Protein AF-A0A4Q3UB72-F1 (afdb_monomer)

Secondary structure (DSSP, 8-state):
-HHHHHHHHHHHHHHHHHHHHHHHHHHHHHHHHHHHHHHHHHHHHHHHHTTSTT-HHHHHHHHHHHHHHHHHHHHTHHHHHHHHHHHHHHHHHHHTTS-S-HHHHT-HHHHTTS--

pLDDT: mean 79.97, std 13.22, range [40.31, 97.56]

Structure (mmCIF, N/CA/C/O backbone):
data_AF-A0A4Q3UB72-F1
#
_entry.id   AF-A0A4Q3UB72-F1
#
loop_
_atom_site.group_PDB
_atom_site.id
_atom_site.type_symbol
_atom_site.label_atom_id
_atom_site.label_alt_id
_atom_site.label_comp_id
_atom_site.label_asym_id
_atom_site.label_entity_id
_atom_site.label_seq_id
_atom_site.pdbx_PDB_ins_code
_atom_site.Cartn_x
_atom_site.Cartn_y
_atom_site.Cartn_z
_atom_site.occupancy
_atom_site.B_iso_or_equiv
_atom_site.auth_seq_id
_atom_site.auth_comp_id
_atom_site.auth_asym_id
_atom_site.auth_atom_id
_atom_site.pdbx_PDB_model_num
ATOM 1 N N . MET A 1 1 ? 43.237 -2.757 -21.106 1.00 52.94 1 MET A N 1
ATOM 2 C CA . MET A 1 1 ? 42.802 -1.399 -20.690 1.00 52.94 1 MET A CA 1
ATOM 3 C C . MET A 1 1 ? 41.562 -0.901 -21.441 1.00 52.94 1 MET A C 1
ATOM 5 O O . MET A 1 1 ? 40.889 -0.037 -20.902 1.00 52.94 1 MET A O 1
ATOM 9 N N . GLY A 1 2 ? 41.212 -1.435 -22.623 1.00 56.03 2 GLY A N 1
ATOM 10 C CA . GLY A 1 2 ? 39.937 -1.116 -23.292 1.00 56.03 2 GLY A CA 1
ATOM 11 C C . GLY A 1 2 ? 38.697 -1.691 -22.588 1.00 56.03 2 GLY A C 1
ATOM 12 O O . GLY A 1 2 ? 37.673 -1.021 -22.528 1.00 56.03 2 GLY A O 1
ATOM 13 N N . ASP A 1 3 ? 38.813 -2.871 -21.972 1.00 59.03 3 ASP A N 1
ATOM 14 C CA . ASP A 1 3 ? 37.665 -3.585 -21.382 1.00 59.03 3 ASP A CA 1
ATOM 15 C C . ASP A 1 3 ? 37.144 -2.961 -20.079 1.00 59.03 3 ASP A C 1
ATOM 17 O O . ASP A 1 3 ? 35.942 -2.954 -19.839 1.00 59.03 3 ASP A O 1
ATOM 21 N N . LEU A 1 4 ? 38.026 -2.360 -19.271 1.00 61.00 4 LEU A N 1
ATOM 22 C CA . LEU A 1 4 ? 37.637 -1.607 -18.068 1.00 61.00 4 LEU A CA 1
ATOM 23 C C . LEU A 1 4 ? 36.782 -0.383 -18.427 1.00 61.00 4 LEU A C 1
ATOM 25 O O . LEU A 1 4 ? 35.797 -0.108 -17.758 1.00 61.00 4 LEU A O 1
ATOM 29 N N . ASN A 1 5 ? 37.096 0.297 -19.535 1.00 73.50 5 ASN A N 1
ATOM 30 C CA . ASN A 1 5 ? 36.318 1.442 -20.012 1.00 73.50 5 ASN A CA 1
ATOM 31 C C . ASN A 1 5 ? 34.939 1.004 -20.542 1.00 73.50 5 ASN A C 1
ATOM 33 O O . ASN A 1 5 ? 33.941 1.682 -20.316 1.00 73.50 5 ASN A O 1
ATOM 37 N N . VAL A 1 6 ? 34.852 -0.163 -21.190 1.00 78.56 6 VAL A N 1
ATOM 38 C CA . VAL A 1 6 ? 33.564 -0.737 -21.620 1.00 78.56 6 VAL A CA 1
ATOM 39 C C . VAL A 1 6 ? 32.703 -1.123 -20.417 1.00 78.56 6 VAL A C 1
ATOM 41 O O . VAL A 1 6 ? 31.520 -0.786 -20.399 1.00 78.56 6 VAL A O 1
ATOM 44 N N . ILE A 1 7 ? 33.287 -1.768 -19.402 1.00 78.88 7 ILE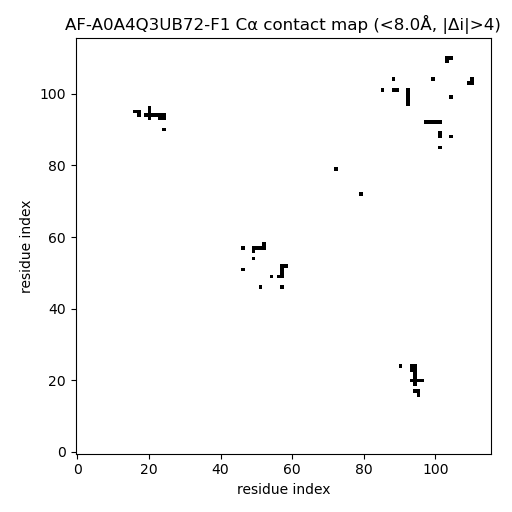 A N 1
ATOM 45 C CA . ILE A 1 7 ? 32.577 -2.150 -18.173 1.00 78.88 7 ILE A CA 1
ATOM 46 C C . ILE A 1 7 ? 32.117 -0.909 -17.401 1.00 78.88 7 ILE A C 1
ATOM 48 O O . ILE A 1 7 ? 30.949 -0.845 -17.027 1.00 78.88 7 ILE A O 1
ATOM 52 N N . ASP A 1 8 ? 32.971 0.103 -17.230 1.00 84.19 8 ASP A N 1
ATOM 53 C CA . ASP A 1 8 ? 32.616 1.344 -16.527 1.00 84.19 8 ASP A CA 1
ATOM 54 C C . ASP A 1 8 ? 31.541 2.136 -17.273 1.00 84.19 8 ASP A C 1
ATOM 56 O O . ASP A 1 8 ? 30.609 2.672 -16.666 1.00 84.19 8 ASP A O 1
ATOM 60 N N . ARG A 1 9 ? 31.623 2.188 -18.607 1.00 82.88 9 ARG A N 1
ATOM 61 C CA . ARG A 1 9 ? 30.618 2.855 -19.440 1.00 82.88 9 ARG A CA 1
ATOM 62 C C . ARG A 1 9 ? 29.285 2.122 -19.393 1.00 82.88 9 ARG A C 1
ATOM 64 O O . ARG A 1 9 ? 28.255 2.771 -19.228 1.00 82.88 9 ARG A O 1
ATOM 71 N N . PHE A 1 10 ? 29.305 0.794 -19.484 1.00 83.31 10 PHE A N 1
ATOM 72 C CA . PHE A 1 10 ? 28.119 -0.036 -19.307 1.00 83.31 10 PHE A CA 1
ATOM 73 C C . PHE A 1 10 ? 27.512 0.166 -17.918 1.00 83.31 10 PHE A C 1
ATOM 75 O O . PHE A 1 10 ? 26.326 0.460 -17.827 1.00 83.31 10 PHE A O 1
ATOM 82 N N . MET A 1 11 ? 28.316 0.100 -16.854 1.00 85.56 11 MET A N 1
ATOM 83 C CA . MET A 1 11 ? 27.861 0.328 -15.480 1.00 85.56 11 MET A CA 1
ATOM 84 C C . MET A 1 11 ? 27.250 1.716 -15.311 1.00 85.56 11 MET A C 1
ATOM 86 O O . MET A 1 11 ? 26.164 1.841 -14.755 1.00 85.56 11 MET A O 1
ATOM 90 N N . THR A 1 12 ? 27.895 2.752 -15.846 1.00 86.69 12 THR A N 1
ATOM 91 C CA . THR A 1 12 ? 27.389 4.129 -15.783 1.00 86.69 12 THR A CA 1
ATOM 92 C C . THR A 1 12 ? 26.060 4.268 -16.526 1.00 86.69 12 THR A C 1
ATOM 94 O O . THR A 1 12 ? 25.128 4.886 -16.017 1.00 86.69 12 THR A O 1
ATOM 97 N N . THR A 1 13 ? 25.938 3.690 -17.725 1.00 80.44 13 THR A N 1
ATOM 98 C CA . THR A 1 13 ? 24.681 3.698 -18.487 1.00 80.44 13 THR A CA 1
ATOM 99 C C . THR A 1 13 ? 23.593 2.888 -17.788 1.00 80.44 13 THR A C 1
ATOM 101 O O . THR A 1 13 ? 22.459 3.350 -17.714 1.00 80.44 13 THR A O 1
ATOM 104 N N . PHE A 1 14 ? 23.938 1.730 -17.232 1.00 79.19 14 PHE A N 1
ATOM 105 C CA . PHE A 1 14 ? 23.029 0.854 -16.504 1.00 79.19 14 PHE A CA 1
ATOM 106 C C . PHE A 1 14 ? 22.485 1.520 -15.236 1.00 79.19 14 PHE A C 1
ATOM 108 O O . PHE A 1 14 ? 21.271 1.588 -15.066 1.00 79.19 14 PHE A O 1
ATOM 115 N N . ILE A 1 15 ? 23.360 2.089 -14.397 1.00 82.31 15 ILE A N 1
ATOM 116 C CA . ILE A 1 15 ? 22.972 2.843 -13.192 1.00 82.31 15 ILE A CA 1
ATOM 117 C C . ILE A 1 15 ? 22.073 4.016 -13.578 1.00 82.31 15 ILE A C 1
ATOM 119 O O . ILE A 1 15 ? 21.007 4.186 -12.999 1.00 82.31 15 ILE A O 1
ATOM 123 N N . ARG A 1 16 ? 22.435 4.772 -14.623 1.00 80.31 16 ARG A N 1
ATOM 124 C CA . ARG A 1 16 ? 21.618 5.895 -15.104 1.00 80.31 16 ARG A CA 1
ATOM 125 C C . ARG A 1 16 ? 20.228 5.454 -15.567 1.00 80.31 16 ARG A C 1
ATOM 127 O O . ARG A 1 16 ? 19.264 6.181 -15.341 1.00 80.31 16 ARG A O 1
ATOM 134 N N . TYR A 1 17 ? 20.123 4.291 -16.210 1.00 72.19 17 TYR A N 1
ATOM 135 C CA . TYR A 1 17 ? 18.841 3.732 -16.640 1.00 72.19 17 TYR A CA 1
ATOM 136 C C . TYR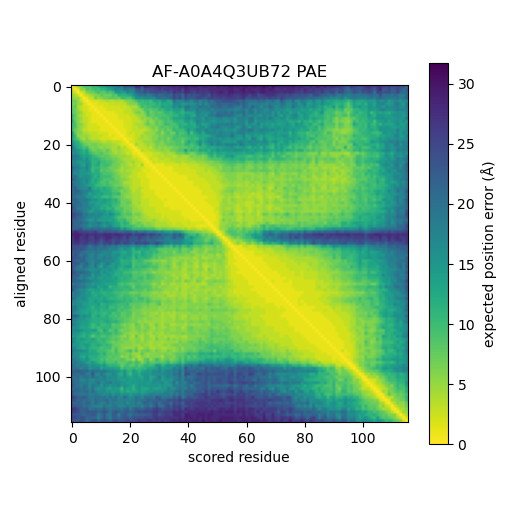 A 1 17 ? 17.996 3.296 -15.435 1.00 72.19 17 TYR A C 1
ATOM 138 O O . TYR A 1 17 ? 16.823 3.655 -15.360 1.00 72.19 17 TYR A O 1
ATOM 146 N N . ILE A 1 18 ? 18.606 2.618 -14.456 1.00 72.81 18 ILE A N 1
ATOM 147 C CA . ILE A 1 18 ? 17.954 2.234 -13.195 1.00 72.81 18 ILE A CA 1
ATOM 148 C C . ILE A 1 18 ? 17.448 3.463 -12.431 1.00 72.81 18 ILE A C 1
ATOM 150 O O . ILE A 1 18 ? 16.272 3.511 -12.073 1.00 72.81 18 ILE A O 1
ATOM 154 N N . ASP A 1 19 ? 18.297 4.471 -12.228 1.00 78.62 19 ASP A N 1
ATOM 155 C CA . ASP A 1 19 ? 17.934 5.693 -11.504 1.00 78.62 19 ASP A CA 1
ATOM 156 C C . ASP A 1 19 ? 16.807 6.450 -12.217 1.00 78.62 19 ASP A C 1
ATOM 158 O O . ASP A 1 19 ? 15.879 6.946 -11.576 1.00 78.62 19 ASP A O 1
ATOM 162 N N . SER A 1 20 ? 16.839 6.495 -13.556 1.00 75.06 20 SER A N 1
ATOM 163 C CA . SER A 1 20 ? 15.754 7.092 -14.340 1.00 75.06 20 SER A CA 1
ATOM 164 C C . SER A 1 20 ? 14.439 6.320 -14.193 1.00 75.06 20 SER A C 1
ATOM 166 O O . SER A 1 20 ? 13.386 6.939 -14.050 1.00 75.06 20 SER A O 1
ATOM 168 N N . GLY A 1 21 ? 14.502 4.987 -14.132 1.00 71.88 21 GLY A N 1
ATOM 169 C CA . GLY A 1 21 ? 13.347 4.123 -13.910 1.00 71.88 21 GLY A CA 1
ATOM 170 C C . GLY A 1 21 ? 12.710 4.324 -12.536 1.00 71.88 21 GLY A C 1
ATOM 171 O O . GLY A 1 21 ? 11.492 4.460 -12.432 1.00 71.88 21 GLY A O 1
ATOM 172 N N . PHE A 1 22 ? 13.520 4.434 -11.481 1.00 71.44 22 PHE A N 1
ATOM 173 C CA . PHE A 1 22 ? 13.027 4.780 -10.144 1.00 71.44 22 PHE A CA 1
ATOM 174 C C . PHE A 1 22 ? 12.468 6.207 -10.071 1.00 71.44 22 PHE A C 1
ATOM 176 O O . PHE A 1 22 ? 11.479 6.435 -9.374 1.00 71.44 22 PHE A O 1
ATOM 183 N N . GLY A 1 23 ? 13.034 7.151 -10.830 1.00 77.50 23 GLY A N 1
ATOM 184 C CA . GLY A 1 23 ? 12.477 8.498 -10.978 1.00 77.50 23 GLY A CA 1
ATOM 185 C C . GLY A 1 23 ? 11.049 8.497 -11.537 1.00 77.50 23 GLY A C 1
ATOM 186 O O . GLY A 1 23 ? 10.203 9.248 -11.052 1.00 77.50 23 GLY A O 1
ATOM 187 N N . LEU A 1 24 ? 10.751 7.611 -12.496 1.00 78.12 24 LEU A N 1
ATOM 188 C CA . LEU A 1 24 ? 9.407 7.450 -13.072 1.00 78.12 24 LEU A CA 1
ATOM 189 C C . LEU A 1 24 ? 8.404 6.831 -12.085 1.00 78.12 24 LEU A C 1
ATOM 191 O O . LEU A 1 24 ? 7.224 7.170 -12.122 1.00 78.12 24 LEU A O 1
ATOM 195 N N . LEU A 1 25 ? 8.869 5.981 -11.165 1.00 80.38 25 LEU A N 1
ATOM 196 C CA . LEU A 1 25 ? 8.040 5.394 -10.103 1.00 80.38 25 LEU A CA 1
ATOM 197 C C . LEU A 1 25 ? 7.723 6.368 -8.958 1.00 80.38 25 LEU A C 1
ATOM 199 O O . LEU A 1 25 ? 6.878 6.065 -8.1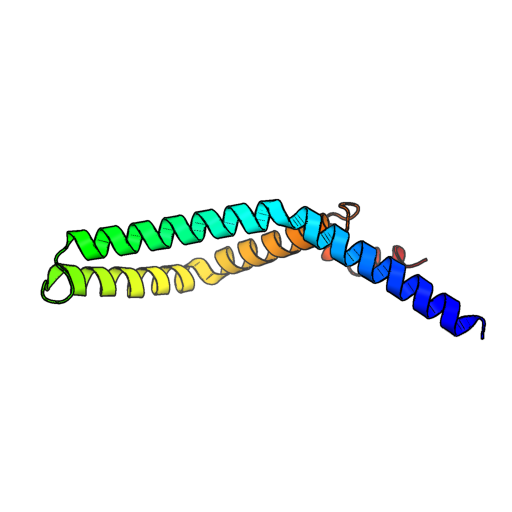16 1.00 80.38 25 LEU A O 1
ATOM 203 N N . GLY A 1 26 ? 8.367 7.539 -8.909 1.00 81.69 26 GLY A N 1
ATOM 204 C CA . GLY A 1 26 ? 8.204 8.495 -7.811 1.00 81.69 26 GLY A CA 1
ATOM 205 C C . GLY A 1 26 ? 6.751 8.923 -7.566 1.00 81.69 26 GLY A C 1
ATOM 206 O O . GLY A 1 26 ? 6.350 9.090 -6.414 1.00 81.69 26 GLY A O 1
ATOM 207 N N . GLY A 1 27 ? 5.942 9.042 -8.625 1.00 84.44 27 GLY A N 1
ATOM 208 C CA . GLY A 1 27 ? 4.514 9.362 -8.519 1.00 84.44 27 GLY A CA 1
ATOM 209 C C . GLY A 1 27 ? 3.700 8.261 -7.832 1.00 84.44 27 GLY A C 1
ATOM 210 O O . GLY A 1 27 ? 2.962 8.545 -6.888 1.00 84.44 27 GLY A O 1
ATOM 211 N N . ASP A 1 28 ? 3.889 7.007 -8.250 1.00 83.62 28 ASP A N 1
ATOM 212 C CA . ASP A 1 28 ? 3.200 5.842 -7.678 1.00 83.62 28 ASP A CA 1
ATOM 213 C C . ASP A 1 28 ? 3.595 5.631 -6.210 1.00 83.62 28 ASP A C 1
ATOM 215 O O . ASP A 1 28 ? 2.741 5.388 -5.352 1.00 83.62 28 ASP A O 1
ATOM 219 N N . VAL A 1 29 ? 4.884 5.803 -5.896 1.00 85.88 29 VAL A N 1
ATOM 220 C CA . VAL A 1 29 ? 5.395 5.751 -4.518 1.00 85.88 29 VAL A CA 1
ATOM 221 C C . VAL A 1 29 ? 4.783 6.867 -3.670 1.00 85.88 29 VAL A C 1
ATOM 223 O O . VAL A 1 29 ? 4.361 6.614 -2.539 1.00 85.88 29 VAL A O 1
ATOM 226 N N . GLY A 1 30 ? 4.691 8.086 -4.206 1.00 87.88 30 GLY A N 1
ATOM 227 C CA . GLY A 1 30 ? 4.068 9.222 -3.526 1.00 87.88 30 GLY A CA 1
ATOM 228 C C . GLY A 1 30 ? 2.591 8.980 -3.212 1.00 87.88 30 GLY A C 1
ATOM 229 O O . GLY A 1 30 ? 2.172 9.172 -2.069 1.00 87.88 30 GLY A O 1
ATOM 230 N N . PHE A 1 31 ? 1.820 8.495 -4.190 1.00 87.25 31 PHE A N 1
ATOM 231 C CA . PHE A 1 31 ? 0.406 8.150 -4.011 1.00 87.25 31 PHE A CA 1
ATOM 232 C C . PHE A 1 31 ? 0.204 7.041 -2.970 1.00 87.25 31 PHE A C 1
ATOM 234 O O . PHE A 1 31 ? -0.639 7.168 -2.075 1.00 87.25 31 PHE A O 1
ATOM 241 N N . LEU A 1 32 ? 0.989 5.962 -3.053 1.00 87.75 32 LEU A N 1
ATOM 242 C CA . LEU A 1 32 ? 0.917 4.868 -2.086 1.00 87.75 32 LEU A CA 1
ATOM 243 C C . LEU A 1 32 ? 1.241 5.373 -0.676 1.00 87.75 32 LEU A C 1
ATOM 245 O O . LEU A 1 32 ? 0.505 5.089 0.267 1.00 87.75 32 LEU A O 1
ATOM 249 N N . THR A 1 33 ? 2.293 6.182 -0.546 1.00 91.94 33 THR A N 1
ATOM 250 C CA . THR A 1 33 ? 2.712 6.765 0.733 1.00 91.94 33 THR A CA 1
ATOM 251 C C . THR A 1 33 ? 1.626 7.666 1.320 1.00 91.94 33 THR A C 1
ATOM 253 O O . THR A 1 33 ? 1.279 7.507 2.489 1.00 91.94 33 THR A O 1
ATOM 256 N N . SER A 1 34 ? 1.030 8.572 0.533 1.00 93.06 34 SER A N 1
ATOM 257 C CA . SER A 1 34 ? -0.032 9.454 1.042 1.00 93.06 34 SER A CA 1
ATOM 258 C C . SER A 1 34 ? -1.275 8.672 1.457 1.00 93.06 34 SER A C 1
ATOM 260 O O . SER A 1 34 ? -1.921 9.015 2.444 1.00 93.06 34 SER A O 1
ATOM 262 N N . THR A 1 35 ? -1.601 7.611 0.717 1.00 93.81 35 THR A N 1
ATOM 263 C CA . THR A 1 35 ? -2.735 6.735 1.026 1.00 93.81 35 THR A CA 1
ATOM 264 C C . THR A 1 35 ? -2.504 5.988 2.337 1.00 93.81 35 THR A C 1
ATOM 266 O O . THR A 1 35 ? -3.383 5.994 3.198 1.00 93.81 35 THR A O 1
ATOM 269 N N . LEU A 1 36 ? -1.314 5.406 2.532 1.00 92.81 36 LEU A N 1
ATOM 270 C CA . LEU A 1 36 ? -0.946 4.727 3.779 1.00 92.81 36 LEU A CA 1
ATOM 271 C C . LEU A 1 36 ? -0.960 5.689 4.976 1.00 92.81 36 LEU A C 1
ATOM 273 O O . LEU A 1 36 ? -1.549 5.365 6.003 1.00 92.81 36 LEU A O 1
ATOM 277 N N . ILE A 1 37 ? -0.420 6.903 4.818 1.00 94.94 37 ILE A N 1
ATOM 278 C CA . ILE A 1 37 ? -0.495 7.954 5.847 1.00 94.94 37 ILE A CA 1
ATOM 279 C C . ILE A 1 37 ? -1.955 8.300 6.173 1.00 94.94 37 ILE A C 1
ATOM 281 O O . ILE A 1 37 ? -2.317 8.428 7.342 1.00 94.94 37 ILE A O 1
ATOM 285 N N . GLY A 1 38 ? -2.814 8.435 5.158 1.00 96.94 38 GLY A N 1
ATOM 286 C CA . GLY A 1 38 ? -4.240 8.702 5.351 1.00 96.94 38 GLY A CA 1
ATOM 287 C C . GLY A 1 38 ? -4.944 7.604 6.152 1.00 96.94 38 GLY A C 1
ATOM 288 O O . GLY A 1 38 ? -5.737 7.910 7.047 1.00 96.94 38 GLY A O 1
ATOM 289 N N . ILE A 1 39 ? -4.623 6.336 5.878 1.00 94.38 39 ILE A N 1
ATOM 290 C CA . ILE A 1 39 ? -5.131 5.185 6.638 1.00 94.38 39 ILE A CA 1
ATOM 291 C C . ILE A 1 39 ? -4.655 5.255 8.094 1.00 94.38 39 ILE A C 1
ATOM 293 O O . ILE A 1 39 ? -5.486 5.163 9.000 1.00 94.38 39 ILE A O 1
ATOM 297 N N . ASP A 1 40 ? -3.362 5.481 8.328 1.00 94.69 40 ASP A N 1
ATOM 298 C CA . ASP A 1 40 ? -2.791 5.558 9.678 1.00 94.69 40 ASP A CA 1
ATOM 299 C C . ASP A 1 40 ? -3.419 6.686 10.505 1.00 94.69 40 ASP A C 1
ATOM 301 O O . ASP A 1 40 ? -3.836 6.462 11.644 1.00 94.69 40 ASP A O 1
ATOM 305 N N . ILE A 1 41 ? -3.565 7.882 9.926 1.00 96.06 41 ILE A N 1
ATOM 306 C CA . ILE A 1 41 ? -4.212 9.025 10.590 1.00 96.06 41 ILE A CA 1
ATOM 307 C C . ILE A 1 41 ? -5.684 8.718 10.886 1.00 96.06 41 ILE A C 1
ATOM 309 O O . ILE A 1 41 ? -6.167 9.027 11.976 1.00 96.06 41 ILE A O 1
ATOM 313 N N . THR A 1 42 ? -6.398 8.083 9.953 1.00 93.81 42 THR A N 1
ATOM 314 C CA . THR A 1 42 ? -7.808 7.705 10.144 1.00 93.81 42 THR A CA 1
ATOM 315 C C . THR A 1 42 ? -7.961 6.713 11.295 1.00 93.81 42 THR A C 1
ATOM 317 O O . THR A 1 42 ? -8.818 6.896 12.162 1.00 93.81 42 THR A O 1
ATOM 320 N N . LEU A 1 43 ? -7.109 5.685 11.348 1.00 89.88 43 LEU A N 1
ATOM 321 C CA . LEU A 1 43 ? -7.109 4.699 12.429 1.00 89.88 43 LEU A CA 1
ATOM 322 C C . LEU A 1 43 ? -6.732 5.334 13.771 1.00 89.88 43 LEU A C 1
ATOM 324 O O . LEU A 1 43 ? -7.389 5.063 14.778 1.00 89.88 43 LEU A O 1
ATOM 328 N N . ALA A 1 44 ? -5.724 6.209 13.792 1.00 88.50 44 ALA A N 1
ATOM 329 C CA . ALA A 1 44 ? -5.332 6.945 14.989 1.00 88.50 44 ALA A CA 1
ATOM 330 C C . ALA A 1 44 ? -6.476 7.831 15.508 1.00 88.50 44 ALA A C 1
ATOM 332 O O . ALA A 1 44 ? -6.789 7.791 16.697 1.00 88.50 44 ALA A O 1
ATOM 333 N N . GLY A 1 45 ? -7.147 8.568 14.618 1.00 90.81 45 GLY A N 1
ATOM 334 C CA . GLY A 1 45 ? -8.306 9.396 14.953 1.00 90.81 45 GLY A CA 1
ATOM 335 C C . GLY A 1 45 ? -9.480 8.577 15.489 1.00 90.81 45 GLY A C 1
ATOM 336 O O . GLY A 1 45 ? -10.069 8.945 16.505 1.00 90.81 45 GLY A O 1
ATOM 337 N N . LEU A 1 46 ? -9.776 7.431 14.869 1.00 88.19 46 LEU A N 1
ATOM 338 C CA . LEU A 1 46 ? -10.818 6.514 15.332 1.00 88.19 46 LEU A CA 1
ATOM 339 C C . LEU A 1 46 ? -10.518 5.993 16.744 1.00 88.19 46 LEU A C 1
ATOM 341 O O . LEU A 1 46 ? -11.385 6.033 17.616 1.00 88.19 46 LEU A O 1
ATOM 345 N N . PHE A 1 47 ? -9.288 5.536 16.997 1.00 81.44 47 PHE A N 1
ATOM 346 C CA . PHE A 1 47 ? -8.899 5.047 18.323 1.00 81.44 47 PHE A CA 1
ATOM 347 C C . PHE A 1 47 ? -8.846 6.154 19.377 1.00 81.44 47 PHE A C 1
ATOM 349 O O . PHE A 1 47 ? -9.160 5.893 20.540 1.00 81.44 47 PHE A O 1
ATOM 356 N N . TRP A 1 48 ? -8.493 7.377 18.984 1.00 83.75 48 TRP A N 1
ATOM 357 C CA . TRP A 1 48 ? -8.513 8.537 19.870 1.00 83.75 48 TRP A CA 1
ATOM 358 C C . TRP A 1 48 ? -9.942 8.943 20.258 1.00 83.75 48 TRP A C 1
ATOM 360 O O . TRP A 1 48 ? -10.216 9.160 21.438 1.00 83.75 48 TRP A O 1
ATOM 370 N N . ALA A 1 49 ? -10.875 8.961 19.299 1.00 84.81 49 ALA A N 1
ATOM 371 C CA . ALA A 1 49 ? -12.273 9.334 19.529 1.00 84.81 49 ALA A CA 1
ATOM 372 C C . ALA A 1 49 ? -13.028 8.374 20.470 1.00 84.81 49 ALA A C 1
ATOM 374 O O . ALA A 1 49 ? -13.980 8.785 21.127 1.00 84.81 49 ALA A O 1
ATOM 375 N N . MET A 1 50 ? -12.603 7.109 20.565 1.00 82.50 50 MET A N 1
ATOM 376 C CA . MET A 1 50 ? -13.233 6.086 21.414 1.00 82.50 50 MET A CA 1
ATOM 377 C C . MET A 1 50 ? -12.673 6.018 22.850 1.00 82.50 50 MET A C 1
ATOM 379 O O . MET A 1 50 ? -12.922 5.044 23.551 1.00 82.50 50 MET A O 1
ATOM 383 N N . GLY A 1 51 ? -11.895 7.006 23.307 1.00 72.94 51 GLY A N 1
ATOM 384 C CA . GLY A 1 51 ? -11.480 7.089 24.718 1.00 72.94 51 GLY A CA 1
ATOM 385 C C . GLY A 1 51 ? -10.339 6.152 25.154 1.00 72.94 51 GLY A C 1
ATOM 386 O O . GLY A 1 51 ? -10.089 6.009 26.350 1.00 72.94 51 GLY A O 1
ATOM 387 N N . GLY A 1 52 ? -9.590 5.553 24.220 1.00 68.38 52 GLY A N 1
ATOM 388 C CA . GLY A 1 52 ? -8.412 4.726 24.528 1.00 68.38 52 GLY A CA 1
ATOM 389 C C . GLY A 1 52 ? -8.721 3.303 25.036 1.00 68.38 52 GLY A C 1
ATOM 390 O O . GLY A 1 52 ? -9.823 2.788 24.887 1.00 68.38 52 GLY A O 1
ATOM 391 N N . GLU A 1 53 ? -7.717 2.617 25.602 1.00 59.81 53 GLU A N 1
ATOM 392 C CA . GLU A 1 53 ? -7.755 1.168 25.918 1.00 59.81 53 GLU A CA 1
ATOM 393 C C . GLU A 1 53 ? -8.676 0.753 27.079 1.00 59.81 53 GLU A C 1
ATOM 395 O O . GLU A 1 53 ? -8.868 -0.443 27.307 1.00 59.81 53 GLU A O 1
ATOM 400 N N . GLN A 1 54 ? -9.244 1.713 27.809 1.00 65.06 54 GLN A N 1
ATOM 401 C CA . GLN A 1 54 ? -10.121 1.437 28.952 1.00 65.06 54 GLN A CA 1
ATOM 402 C C . GLN A 1 54 ? -11.551 1.091 28.513 1.00 65.06 54 GLN A C 1
ATOM 404 O O . GLN A 1 54 ? -12.299 0.490 29.284 1.00 65.06 54 GLN A O 1
ATOM 409 N N . ASP A 1 55 ? -11.913 1.420 27.270 1.00 75.38 55 ASP A N 1
ATOM 410 C CA . ASP A 1 55 ? -13.237 1.153 26.730 1.00 75.38 55 ASP A CA 1
ATOM 411 C C . ASP A 1 55 ? -13.302 -0.242 26.081 1.00 75.38 55 ASP A C 1
ATOM 413 O O . ASP A 1 55 ? -12.567 -0.577 25.141 1.00 75.38 55 ASP A O 1
ATOM 417 N N . VAL A 1 56 ? -14.199 -1.089 26.593 1.00 80.31 56 VAL A N 1
ATOM 418 C CA . VAL A 1 56 ? -14.405 -2.468 26.115 1.00 80.31 56 VAL A CA 1
ATOM 419 C C . VAL A 1 56 ? -14.746 -2.475 24.621 1.00 80.31 56 VAL A C 1
ATOM 421 O O . VAL A 1 56 ? -14.297 -3.363 23.888 1.00 80.31 56 VAL A O 1
ATOM 424 N N . ILE A 1 57 ? -15.479 -1.458 24.156 1.00 82.25 57 ILE A N 1
ATOM 425 C CA . ILE A 1 57 ? -15.879 -1.303 22.754 1.00 82.25 57 ILE A CA 1
ATOM 426 C C . ILE A 1 57 ? -14.653 -1.074 21.862 1.00 82.25 57 ILE A C 1
ATOM 428 O O . ILE A 1 57 ? -14.502 -1.756 20.845 1.00 82.25 57 ILE A O 1
ATOM 432 N N . ALA A 1 58 ? -13.732 -0.193 22.266 1.00 82.31 58 ALA A N 1
ATOM 433 C CA . ALA A 1 58 ? -12.513 0.092 21.508 1.00 82.31 58 ALA A CA 1
ATOM 434 C C . ALA A 1 58 ? -11.626 -1.159 21.363 1.00 82.31 58 ALA A C 1
ATOM 436 O O . ALA A 1 58 ? -11.102 -1.451 20.280 1.00 82.31 58 ALA A O 1
ATOM 437 N N . ARG A 1 59 ? -11.503 -1.953 22.437 1.00 82.06 59 ARG A N 1
ATOM 438 C CA . ARG A 1 59 ? -10.730 -3.205 22.432 1.00 82.06 59 ARG A CA 1
ATOM 439 C C . ARG A 1 59 ? -11.359 -4.275 21.538 1.00 82.06 59 ARG A C 1
ATOM 441 O O . ARG A 1 59 ? -10.638 -4.984 20.829 1.00 82.06 59 ARG A O 1
ATOM 448 N N . PHE A 1 60 ? -12.684 -4.392 21.556 1.00 87.44 60 PHE A N 1
ATOM 449 C CA . PHE A 1 60 ? -13.409 -5.336 20.709 1.00 87.44 60 PHE A CA 1
ATOM 450 C C . PHE A 1 60 ? -13.306 -4.960 19.226 1.00 87.44 60 PHE A C 1
ATOM 452 O O . PHE A 1 60 ? -12.977 -5.813 18.400 1.00 87.44 60 PHE A O 1
ATOM 459 N N . LEU A 1 61 ? -13.468 -3.675 18.898 1.00 86.81 61 LEU A N 1
ATOM 460 C CA . LEU A 1 61 ? -13.346 -3.171 17.531 1.00 86.81 61 LEU A CA 1
ATOM 461 C C . LEU A 1 61 ? -11.944 -3.415 16.954 1.00 86.81 61 LEU A C 1
ATOM 463 O O . LEU A 1 61 ? -11.819 -3.925 15.842 1.00 86.81 61 LEU A O 1
ATOM 467 N N . ARG A 1 62 ? -10.882 -3.151 17.733 1.00 85.88 62 ARG A N 1
ATOM 468 C CA . ARG A 1 62 ? -9.497 -3.458 17.325 1.00 85.88 62 ARG A CA 1
ATOM 469 C C . ARG A 1 62 ? -9.328 -4.941 16.985 1.00 85.88 62 ARG A C 1
ATOM 471 O O . ARG A 1 62 ? -8.686 -5.278 15.991 1.00 85.88 62 ARG A O 1
ATOM 478 N N . LYS A 1 63 ? -9.912 -5.832 17.794 1.00 90.69 63 LYS A N 1
ATOM 479 C CA . LYS A 1 63 ? -9.842 -7.280 17.564 1.00 90.69 63 LYS A CA 1
ATOM 480 C C . LYS A 1 63 ? -10.609 -7.692 16.306 1.00 90.69 63 LYS A C 1
ATOM 482 O O . LYS A 1 63 ? -10.080 -8.483 15.530 1.00 90.69 63 LYS A O 1
ATOM 487 N N . ILE A 1 64 ? -11.801 -7.136 16.079 1.00 93.56 64 ILE A N 1
ATOM 488 C CA . ILE A 1 64 ? -12.577 -7.375 14.854 1.00 93.56 64 ILE A CA 1
ATOM 489 C C . ILE A 1 64 ? -11.817 -6.894 13.623 1.00 93.56 64 ILE A C 1
ATOM 491 O O . ILE A 1 64 ? -11.732 -7.644 12.661 1.00 93.56 64 ILE A O 1
ATOM 495 N N . LEU A 1 65 ? -11.238 -5.691 13.644 1.00 92.12 65 LEU A N 1
ATOM 496 C CA . LEU A 1 65 ? -10.467 -5.176 12.510 1.00 92.12 65 LEU A CA 1
ATOM 497 C C . LEU A 1 65 ? -9.278 -6.081 12.194 1.00 92.12 65 LEU A C 1
ATOM 499 O O . LEU A 1 65 ? -9.084 -6.459 11.044 1.00 92.12 65 LEU A O 1
ATOM 503 N N . TYR A 1 66 ? -8.526 -6.492 13.217 1.00 90.88 66 TYR A N 1
ATOM 504 C CA . TYR A 1 66 ? -7.381 -7.377 13.028 1.00 90.88 66 TYR A CA 1
ATOM 505 C C . TYR A 1 66 ? -7.791 -8.736 12.444 1.00 90.88 66 TYR A C 1
ATOM 507 O O . TYR A 1 66 ? -7.264 -9.164 11.418 1.00 90.88 66 TYR A O 1
ATOM 515 N N . VAL A 1 67 ? -8.763 -9.405 13.071 1.00 96.75 67 VAL A N 1
ATOM 516 C CA . VAL A 1 67 ? -9.238 -10.723 12.620 1.00 96.75 67 VAL A CA 1
ATOM 517 C C . VAL A 1 67 ? -9.931 -10.621 11.259 1.00 96.75 67 VAL A C 1
ATOM 519 O O . VAL A 1 67 ? -9.753 -11.498 10.422 1.00 96.75 67 VAL A O 1
ATOM 522 N N . GLY A 1 68 ? -10.681 -9.548 11.014 1.00 96.19 68 GLY A N 1
ATOM 523 C CA . GLY A 1 68 ? -11.387 -9.285 9.763 1.00 96.19 68 GLY A CA 1
ATOM 524 C C . GLY A 1 68 ? -10.438 -9.045 8.593 1.00 96.19 68 GLY A C 1
ATOM 525 O O . GLY A 1 68 ? -10.613 -9.667 7.550 1.00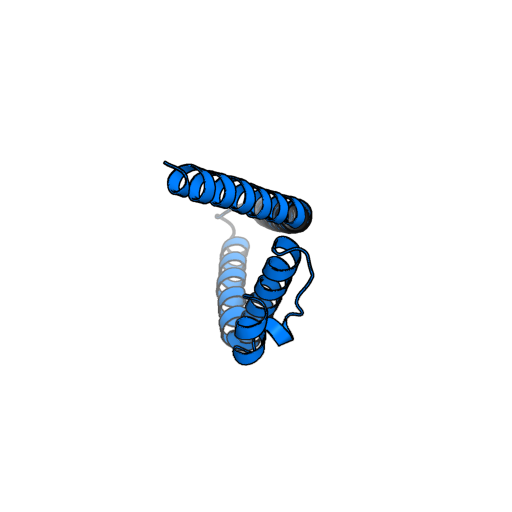 96.19 68 GLY A O 1
ATOM 526 N N . VAL A 1 69 ? -9.396 -8.225 8.773 1.00 95.44 69 VAL A N 1
ATOM 527 C CA . VAL A 1 69 ? -8.340 -8.038 7.760 1.00 95.44 69 VAL A CA 1
ATOM 528 C C . VAL A 1 69 ? -7.623 -9.357 7.493 1.00 95.44 69 VAL A C 1
ATOM 530 O O . VAL A 1 69 ? -7.430 -9.729 6.339 1.00 95.44 69 VAL A O 1
ATOM 533 N N . PHE A 1 70 ? -7.282 -10.105 8.543 1.00 96.38 70 PHE A N 1
ATOM 534 C CA . PHE A 1 70 ? -6.629 -11.402 8.391 1.00 96.38 70 PHE A CA 1
ATOM 535 C C . PHE A 1 70 ? -7.502 -12.403 7.614 1.00 96.38 70 PHE A C 1
ATOM 537 O O . PHE A 1 70 ? -7.041 -13.025 6.658 1.00 96.38 70 PHE A O 1
ATOM 544 N N . ALA A 1 71 ? -8.784 -12.511 7.965 1.00 97.56 71 ALA A N 1
ATOM 545 C CA . ALA A 1 71 ? -9.742 -13.358 7.261 1.00 97.56 71 ALA A CA 1
ATOM 546 C C . ALA A 1 71 ? -9.951 -12.909 5.807 1.00 97.56 71 ALA A C 1
ATOM 548 O O . ALA A 1 71 ? -10.029 -13.747 4.910 1.00 97.56 71 ALA A O 1
ATOM 549 N N . PHE A 1 72 ? -10.009 -11.599 5.558 1.00 96.12 72 PHE A N 1
ATOM 550 C CA . PHE A 1 72 ? -10.106 -11.040 4.212 1.00 96.12 72 PHE A CA 1
ATOM 551 C C . PHE A 1 72 ? -8.907 -11.443 3.347 1.00 96.12 72 PHE A C 1
ATOM 553 O O . PHE A 1 72 ? -9.108 -11.932 2.234 1.00 96.12 72 PHE A O 1
ATOM 560 N N . ILE A 1 73 ? -7.683 -11.307 3.874 1.00 94.81 73 ILE A N 1
ATOM 561 C CA . ILE A 1 73 ? -6.451 -11.693 3.174 1.00 94.81 73 ILE A CA 1
ATOM 562 C C . ILE A 1 73 ? -6.463 -13.182 2.833 1.00 94.81 73 ILE A C 1
ATOM 564 O O . ILE A 1 73 ? -6.172 -13.538 1.696 1.00 94.81 73 ILE A O 1
ATOM 568 N N . LEU A 1 74 ? -6.824 -14.050 3.784 1.00 95.69 74 LEU A N 1
ATOM 569 C CA . LEU A 1 74 ? -6.854 -15.496 3.545 1.00 95.69 74 LEU A CA 1
ATOM 570 C C . LEU A 1 74 ? -7.909 -15.894 2.508 1.00 95.69 74 LEU A C 1
ATOM 572 O O . LEU A 1 74 ? -7.604 -16.639 1.580 1.00 95.69 74 LEU A O 1
ATOM 576 N N . ASN A 1 75 ? -9.131 -15.375 2.633 1.00 96.94 75 ASN A N 1
ATOM 577 C CA . ASN A 1 75 ? -10.223 -15.710 1.716 1.00 96.94 75 ASN A CA 1
ATOM 578 C C . ASN A 1 75 ? -9.991 -15.164 0.300 1.00 96.94 75 ASN A C 1
ATOM 580 O O . ASN A 1 75 ? -10.439 -15.767 -0.671 1.00 96.94 75 ASN A O 1
ATOM 584 N N . SER A 1 76 ? -9.281 -14.041 0.179 1.00 95.06 76 SER A N 1
ATOM 585 C CA . SER A 1 76 ? -9.038 -13.359 -1.098 1.00 95.06 76 SER A CA 1
ATOM 586 C C . SER A 1 76 ? -7.596 -13.523 -1.598 1.00 95.06 76 SER A C 1
ATOM 588 O O . SER A 1 76 ? -7.171 -12.794 -2.494 1.00 95.06 76 SER A O 1
ATOM 590 N N . PHE A 1 77 ? -6.829 -14.471 -1.043 1.00 94.31 77 PHE A N 1
ATOM 591 C CA . PHE A 1 77 ? -5.379 -14.575 -1.250 1.00 94.31 77 PHE A CA 1
ATOM 592 C C . PHE A 1 77 ? -4.978 -14.660 -2.728 1.00 94.31 77 PHE A C 1
ATOM 594 O O . PHE A 1 77 ? -4.055 -13.968 -3.156 1.00 94.31 7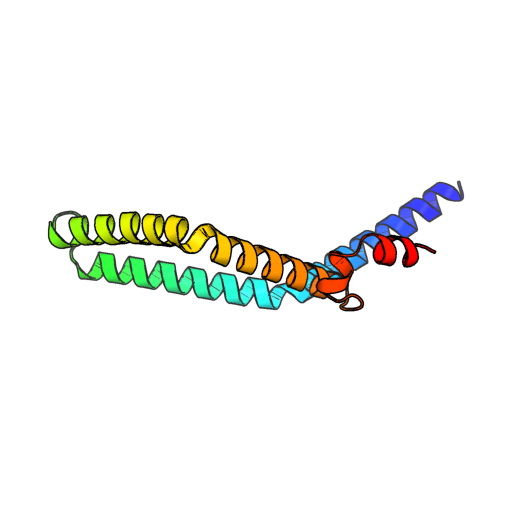7 PHE A O 1
ATOM 601 N N . SER A 1 78 ? -5.691 -15.467 -3.523 1.00 92.31 78 SER A N 1
ATOM 602 C CA . SER A 1 78 ? -5.423 -15.604 -4.962 1.00 92.31 78 SER A CA 1
ATOM 603 C C . SER A 1 78 ? -5.573 -14.270 -5.695 1.00 92.31 78 SER A C 1
ATOM 605 O O . SER A 1 78 ? -4.690 -13.878 -6.452 1.00 92.31 78 SER A O 1
ATOM 607 N N . THR A 1 79 ? -6.667 -13.548 -5.443 1.00 93.62 79 THR A N 1
ATOM 608 C CA . THR A 1 79 ? -6.946 -12.256 -6.079 1.00 93.62 79 THR A CA 1
ATOM 609 C C . THR A 1 79 ? -5.951 -11.188 -5.635 1.00 93.62 79 THR A C 1
ATOM 611 O O . THR A 1 79 ? -5.417 -10.470 -6.475 1.00 93.62 79 THR A O 1
ATOM 614 N N . LEU A 1 80 ? -5.648 -11.104 -4.334 1.00 93.81 80 LEU A N 1
ATOM 615 C CA . LEU A 1 80 ? -4.633 -10.179 -3.818 1.00 93.81 80 LEU A CA 1
ATOM 616 C C . LEU A 1 80 ? -3.256 -10.452 -4.430 1.00 93.81 80 LEU A C 1
ATOM 618 O O . LEU A 1 80 ? -2.568 -9.513 -4.817 1.00 93.81 80 LEU A O 1
ATOM 622 N N . SER A 1 81 ? -2.872 -11.721 -4.564 1.00 92.00 81 SER A N 1
ATOM 623 C CA . SER A 1 81 ? -1.590 -12.110 -5.162 1.00 92.00 81 SER A CA 1
ATOM 624 C C . SER A 1 81 ? -1.515 -11.732 -6.641 1.00 92.00 81 SER A C 1
ATOM 626 O O . SER A 1 81 ?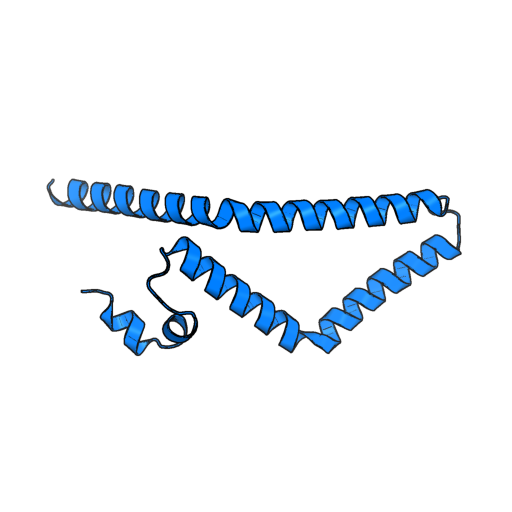 -0.490 -11.227 -7.096 1.00 92.00 81 SER A O 1
ATOM 628 N N . GLU A 1 82 ? -2.605 -11.927 -7.387 1.00 92.25 82 GLU A N 1
ATOM 629 C CA . GLU A 1 82 ? -2.690 -11.515 -8.788 1.00 92.25 82 GLU A CA 1
ATOM 630 C C . GLU A 1 82 ? -2.587 -9.993 -8.940 1.00 92.25 82 GLU A C 1
ATOM 632 O O . GLU A 1 82 ? -1.839 -9.513 -9.793 1.00 92.25 82 GLU A O 1
ATOM 637 N N . ILE A 1 83 ? -3.288 -9.232 -8.093 1.00 91.69 83 ILE A N 1
ATOM 638 C CA . ILE A 1 83 ? -3.191 -7.768 -8.068 1.00 91.69 83 ILE A CA 1
ATOM 639 C C . ILE A 1 83 ? -1.743 -7.347 -7.810 1.00 91.69 83 ILE A C 1
ATOM 641 O O . ILE A 1 83 ? -1.194 -6.577 -8.593 1.00 91.69 83 ILE A O 1
ATOM 645 N N . ILE A 1 84 ? -1.100 -7.899 -6.777 1.00 88.19 84 ILE A N 1
ATOM 646 C CA . ILE A 1 84 ? 0.298 -7.594 -6.436 1.00 88.19 84 ILE A CA 1
ATOM 647 C C . ILE A 1 84 ? 1.229 -7.902 -7.616 1.00 88.19 84 ILE A C 1
ATOM 649 O O . ILE A 1 84 ? 2.066 -7.074 -7.976 1.00 88.19 84 ILE A O 1
ATOM 653 N N . PHE A 1 85 ? 1.069 -9.065 -8.252 1.00 86.50 85 PHE A N 1
ATOM 654 C CA . PHE A 1 85 ? 1.892 -9.461 -9.393 1.00 86.50 85 PHE A CA 1
ATOM 655 C C . PHE A 1 85 ? 1.731 -8.500 -10.577 1.00 86.50 85 PHE A C 1
ATOM 657 O O . PHE A 1 85 ? 2.723 -8.032 -11.139 1.00 86.50 85 PHE A O 1
ATOM 664 N N . ARG A 1 86 ? 0.486 -8.162 -10.931 1.00 86.31 86 ARG A N 1
ATOM 665 C CA . ARG A 1 86 ? 0.186 -7.216 -12.013 1.00 86.31 86 ARG A CA 1
ATOM 666 C C . ARG A 1 86 ? 0.736 -5.823 -11.707 1.00 86.31 86 ARG A C 1
ATOM 668 O O . ARG A 1 86 ? 1.326 -5.210 -12.593 1.00 86.31 86 ARG A O 1
ATOM 675 N N . SER A 1 87 ? 0.612 -5.357 -10.464 1.00 85.62 87 SER A N 1
ATOM 676 C CA . SER A 1 87 ? 1.177 -4.077 -10.023 1.00 85.62 87 SER A CA 1
ATOM 677 C C . SER A 1 87 ? 2.699 -4.048 -10.155 1.00 85.62 87 SER A C 1
ATOM 679 O O . SER A 1 87 ? 3.239 -3.076 -10.678 1.00 85.62 87 SER A O 1
ATOM 681 N N . PHE A 1 88 ? 3.400 -5.116 -9.760 1.00 84.69 88 PHE A N 1
ATOM 682 C CA . PHE A 1 88 ? 4.854 -5.185 -9.928 1.00 84.69 88 PHE A CA 1
ATOM 683 C C . PHE A 1 88 ? 5.284 -5.296 -11.390 1.00 84.69 88 PHE A C 1
ATOM 685 O O . PHE A 1 88 ? 6.257 -4.652 -11.775 1.00 84.69 88 PHE A O 1
ATOM 692 N N . ALA A 1 89 ? 4.563 -6.055 -12.218 1.00 84.38 89 ALA A N 1
ATOM 693 C CA . ALA A 1 89 ? 4.833 -6.116 -13.653 1.00 84.38 89 ALA A CA 1
ATOM 694 C C . ALA A 1 89 ? 4.678 -4.733 -14.304 1.00 84.38 89 ALA A C 1
ATOM 696 O O . ALA A 1 89 ? 5.550 -4.302 -15.056 1.00 84.38 89 ALA A O 1
ATOM 697 N N . GLN A 1 90 ? 3.613 -4.003 -13.964 1.00 82.69 90 GLN A N 1
ATOM 698 C CA . GLN A 1 90 ? 3.383 -2.648 -14.458 1.00 82.69 90 GLN A CA 1
ATOM 699 C C . GLN A 1 90 ? 4.456 -1.666 -13.970 1.00 82.69 90 GLN A C 1
ATOM 701 O O . GLN A 1 90 ? 5.006 -0.925 -14.781 1.00 82.69 90 GLN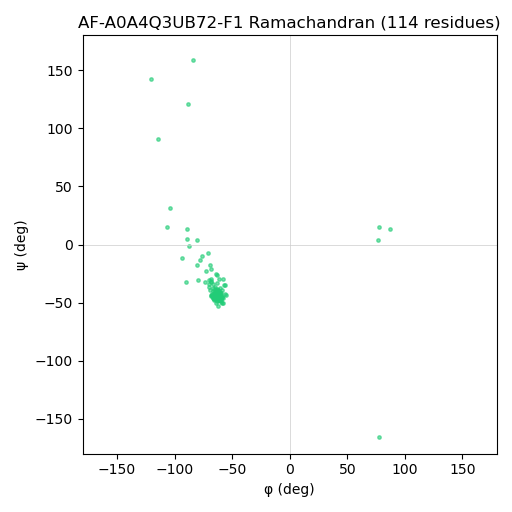 A O 1
ATOM 706 N N . ALA A 1 91 ? 4.815 -1.699 -12.684 1.00 82.94 91 ALA A N 1
ATOM 707 C CA . ALA A 1 91 ? 5.900 -0.879 -12.148 1.00 82.94 91 ALA A CA 1
ATOM 708 C C . ALA A 1 91 ? 7.243 -1.191 -12.835 1.00 82.94 91 ALA A C 1
ATOM 710 O O . ALA A 1 91 ? 7.983 -0.279 -13.196 1.00 82.94 91 ALA A O 1
ATOM 711 N N . GLY A 1 92 ? 7.535 -2.470 -13.087 1.00 77.06 92 GLY A N 1
ATOM 712 C CA . GLY A 1 92 ? 8.729 -2.900 -13.815 1.00 77.06 92 GLY A CA 1
ATOM 713 C C . GLY A 1 92 ? 8.772 -2.383 -15.255 1.00 77.06 92 GLY A C 1
ATOM 714 O O . GLY A 1 92 ? 9.826 -1.954 -15.716 1.00 77.06 92 GLY A O 1
ATOM 715 N N . ILE A 1 93 ? 7.632 -2.351 -15.949 1.00 79.44 93 ILE A N 1
ATOM 716 C CA . ILE A 1 93 ? 7.522 -1.776 -17.300 1.00 79.44 93 ILE A CA 1
ATOM 717 C C . ILE A 1 93 ? 7.742 -0.265 -17.273 1.00 79.44 93 ILE A C 1
ATOM 719 O O . ILE A 1 93 ? 8.509 0.249 -18.087 1.00 79.44 93 ILE A O 1
ATOM 723 N N . THR A 1 94 ? 7.107 0.440 -16.334 1.00 80.31 94 THR A N 1
ATOM 724 C CA . THR A 1 94 ? 7.270 1.890 -16.166 1.00 80.31 94 THR A CA 1
ATOM 725 C C . THR A 1 94 ? 8.727 2.245 -15.867 1.00 80.31 94 THR A C 1
ATOM 727 O O . THR A 1 94 ? 9.289 3.120 -16.522 1.00 80.31 94 THR A O 1
ATOM 730 N N . ALA A 1 95 ? 9.375 1.518 -14.953 1.00 75.12 95 ALA A N 1
ATOM 731 C CA . ALA A 1 95 ? 10.789 1.711 -14.642 1.00 75.12 95 ALA A CA 1
ATOM 732 C C . ALA A 1 95 ? 11.720 1.302 -15.800 1.00 75.12 95 ALA A C 1
ATOM 734 O O . ALA A 1 95 ? 12.773 1.903 -15.990 1.00 75.12 95 ALA A O 1
ATOM 735 N N . GLY A 1 96 ? 11.331 0.304 -16.597 1.00 71.50 96 GLY A N 1
ATOM 736 C CA . GLY A 1 96 ? 12.077 -0.184 -17.759 1.00 71.50 96 GLY A CA 1
ATOM 737 C C . GLY A 1 96 ? 11.912 0.646 -19.038 1.00 71.50 96 GLY A C 1
ATOM 738 O O . GLY A 1 96 ? 12.432 0.248 -20.078 1.00 71.50 96 GLY A O 1
ATOM 739 N N . GLY A 1 97 ? 11.192 1.774 -18.999 1.00 70.00 97 GLY A N 1
ATOM 740 C CA . GLY A 1 97 ? 11.016 2.666 -20.152 1.00 70.00 97 GLY A CA 1
ATOM 741 C C . GLY A 1 97 ? 9.852 2.313 -21.089 1.00 70.00 97 GLY A C 1
ATOM 742 O O . GLY A 1 97 ? 9.778 2.848 -22.193 1.00 70.00 97 GLY A O 1
ATOM 743 N N . GLY A 1 98 ? 8.932 1.432 -20.678 1.00 66.50 98 GLY A N 1
ATOM 744 C CA . GLY A 1 98 ? 7.629 1.245 -21.335 1.00 66.50 98 GLY A CA 1
ATOM 745 C C . GLY A 1 98 ? 7.613 0.448 -22.647 1.00 66.50 98 GLY A C 1
ATOM 746 O O . GLY A 1 98 ? 6.558 0.332 -23.264 1.00 66.50 98 GLY A O 1
ATOM 747 N N . ALA A 1 99 ? 8.745 -0.104 -23.094 1.00 64.75 99 ALA A N 1
ATOM 748 C CA . ALA A 1 99 ? 8.854 -0.759 -24.405 1.00 64.75 99 ALA A CA 1
ATOM 749 C C . ALA A 1 99 ? 8.271 -2.190 -24.475 1.00 64.75 99 ALA A C 1
ATOM 751 O O . ALA A 1 99 ? 8.100 -2.726 -25.569 1.00 64.75 99 ALA A O 1
ATOM 752 N N . LEU A 1 100 ? 7.973 -2.818 -23.332 1.00 63.34 100 LEU A N 1
ATOM 753 C CA . LEU A 1 100 ? 7.462 -4.191 -23.222 1.00 63.34 100 LEU A CA 1
ATOM 754 C C . LEU A 1 100 ? 6.094 -4.203 -22.533 1.00 63.34 100 LEU A C 1
ATOM 756 O O . LEU A 1 100 ? 5.880 -3.460 -21.578 1.00 63.34 100 LEU A O 1
ATOM 760 N N . SER A 1 101 ? 5.176 -5.065 -22.981 1.00 65.69 101 SER A N 1
ATOM 761 C CA . SER A 1 101 ? 3.898 -5.273 -22.287 1.00 65.69 101 SER A CA 1
ATOM 762 C C . SER A 1 101 ? 4.033 -6.291 -21.145 1.00 65.69 101 SER A C 1
ATOM 764 O O . SER A 1 101 ? 4.935 -7.131 -21.147 1.00 65.69 101 SER A O 1
ATOM 766 N N . ALA A 1 102 ? 3.115 -6.263 -20.172 1.00 62.66 102 ALA A N 1
ATOM 767 C CA . ALA A 1 102 ? 3.118 -7.214 -19.050 1.00 62.66 102 ALA A CA 1
ATOM 768 C C . ALA A 1 102 ? 2.961 -8.671 -19.516 1.00 62.66 102 ALA A C 1
ATOM 770 O O . ALA A 1 102 ? 3.530 -9.578 -18.910 1.00 62.66 102 ALA A O 1
ATOM 771 N N . ASP A 1 103 ? 2.275 -8.883 -20.642 1.00 64.69 103 ASP A N 1
ATOM 772 C CA . ASP A 1 103 ? 2.131 -10.194 -21.276 1.00 64.69 103 ASP A CA 1
ATOM 773 C C . ASP A 1 103 ? 3.418 -10.673 -21.965 1.00 64.69 103 ASP A C 1
ATOM 775 O O . ASP A 1 103 ? 3.602 -11.878 -22.153 1.00 64.69 103 ASP A O 1
ATOM 779 N N . ASP A 1 104 ? 4.320 -9.762 -22.341 1.00 65.19 104 ASP A N 1
ATOM 780 C CA . ASP A 1 104 ? 5.614 -10.110 -22.936 1.00 65.19 104 ASP A CA 1
ATOM 781 C C . ASP A 1 104 ? 6.637 -10.527 -21.872 1.00 65.19 104 ASP A C 1
ATOM 783 O O . ASP A 1 104 ? 7.450 -11.417 -22.129 1.00 65.19 104 ASP A O 1
ATOM 787 N N . LEU A 1 105 ? 6.549 -9.978 -20.652 1.00 59.91 105 LEU A N 1
ATOM 788 C CA . LEU A 1 105 ? 7.370 -10.402 -19.505 1.00 59.91 105 LEU A CA 1
ATOM 789 C C . LEU A 1 105 ? 7.099 -11.859 -19.091 1.00 59.91 105 LEU A C 1
ATOM 791 O O . LEU A 1 105 ? 7.972 -12.530 -18.546 1.00 59.91 105 LEU A O 1
ATOM 795 N N . LEU A 1 106 ? 5.901 -12.366 -19.383 1.00 64.00 106 LEU A N 1
ATOM 796 C CA . LEU A 1 106 ? 5.494 -13.746 -19.112 1.00 64.00 106 LEU A CA 1
ATOM 797 C C . LEU A 1 106 ? 5.861 -14.724 -20.245 1.00 64.00 106 LEU A C 1
ATOM 799 O O . LEU A 1 106 ? 5.603 -15.924 -20.131 1.00 64.00 106 LEU A O 1
ATOM 803 N N . LYS A 1 107 ? 6.468 -14.241 -21.340 1.00 62.72 107 LYS A N 1
ATOM 804 C CA . LYS A 1 107 ? 6.842 -15.043 -22.517 1.00 62.72 107 LYS A CA 1
ATOM 805 C C . LYS A 1 107 ? 8.370 -15.106 -22.666 1.00 62.72 107 LYS A C 1
ATOM 807 O O . LYS A 1 107 ? 8.951 -14.291 -23.388 1.00 62.72 107 LYS A O 1
ATOM 812 N N . PRO A 1 108 ? 9.041 -16.117 -22.076 1.00 54.38 108 PRO A N 1
ATOM 813 C CA . PRO A 1 108 ? 10.506 -16.208 -22.069 1.00 54.38 108 PRO A CA 1
ATOM 814 C C . PRO A 1 108 ? 11.138 -16.229 -23.473 1.00 54.38 108 PRO A C 1
ATOM 816 O O . PRO A 1 108 ? 12.228 -15.698 -23.666 1.00 54.38 108 PRO A O 1
ATOM 819 N N . GLY A 1 109 ? 10.431 -16.754 -24.482 1.00 61.59 109 GLY A N 1
ATOM 820 C CA . GLY A 1 109 ? 10.899 -16.770 -25.874 1.00 61.59 109 GLY A CA 1
ATOM 821 C C . GLY A 1 109 ? 10.977 -15.398 -26.562 1.00 61.59 109 GLY A C 1
ATOM 822 O O . GLY A 1 109 ? 11.719 -15.262 -27.529 1.00 61.59 109 GLY A O 1
ATOM 823 N N . ARG A 1 110 ? 10.255 -14.371 -26.081 1.00 57.47 110 ARG A N 1
ATOM 824 C CA . ARG A 1 110 ? 10.366 -12.996 -26.611 1.00 57.47 110 ARG A CA 1
ATOM 825 C C . ARG A 1 110 ? 11.425 -12.172 -25.884 1.00 57.47 110 ARG A C 1
ATOM 827 O O . ARG A 1 110 ? 12.102 -11.381 -26.531 1.00 57.47 110 ARG A O 1
ATOM 834 N N . LEU A 1 111 ? 11.623 -12.423 -24.590 1.00 54.34 111 LEU A N 1
ATOM 835 C CA . LEU A 1 111 ? 12.698 -11.827 -23.786 1.00 54.34 111 LEU A CA 1
ATOM 836 C C . LEU A 1 111 ? 14.094 -12.238 -24.285 1.00 54.34 111 LEU A C 1
ATOM 838 O O . LEU A 1 111 ? 15.025 -11.441 -24.256 1.00 54.34 111 LEU A O 1
ATOM 842 N N . ALA A 1 112 ? 14.233 -13.457 -24.815 1.00 56.25 112 ALA A N 1
ATOM 843 C CA . ALA A 1 112 ? 15.480 -13.928 -25.423 1.00 56.25 112 ALA A CA 1
ATOM 844 C C . ALA A 1 112 ? 15.834 -13.226 -26.755 1.00 56.25 112 ALA A C 1
ATOM 846 O O . ALA A 1 112 ? 16.980 -13.286 -27.188 1.00 56.25 112 ALA A O 1
ATOM 847 N N . GLY A 1 113 ? 14.869 -12.566 -27.411 1.00 53.88 113 GLY A N 1
ATOM 848 C CA . GLY A 1 113 ? 15.059 -11.887 -28.700 1.00 53.88 113 GLY A CA 1
ATOM 849 C C . GLY A 1 113 ? 15.404 -10.399 -28.598 1.00 53.88 113 GLY A C 1
ATOM 850 O O . GLY A 1 113 ? 15.795 -9.806 -29.596 1.00 53.88 113 GLY A O 1
ATOM 851 N N . THR A 1 114 ? 15.278 -9.791 -27.416 1.00 57.31 114 THR A N 1
ATOM 852 C CA . THR A 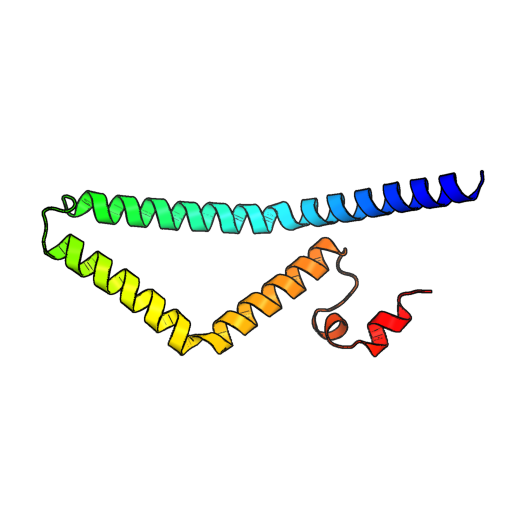1 114 ? 15.629 -8.378 -27.171 1.00 57.31 114 THR A CA 1
ATOM 853 C C . THR A 1 114 ? 17.093 -8.189 -26.748 1.00 57.31 114 THR A C 1
ATOM 855 O O . THR A 1 114 ? 17.484 -7.086 -26.386 1.00 57.31 114 THR A O 1
ATOM 858 N N . GLY A 1 115 ? 17.886 -9.268 -26.748 1.00 46.00 115 GLY A N 1
ATOM 859 C CA . GLY A 1 115 ? 19.283 -9.309 -26.300 1.00 46.00 115 GLY A CA 1
ATOM 860 C C . GLY A 1 115 ? 20.330 -9.359 -27.419 1.00 46.00 115 GLY A C 1
ATOM 861 O O . GLY A 1 115 ? 21.373 -9.976 -27.208 1.00 46.00 115 GLY A O 1
ATOM 862 N N . PHE A 1 116 ? 20.061 -8.748 -28.579 1.00 40.31 116 PHE A N 1
ATOM 863 C CA . PHE A 1 116 ? 21.036 -8.532 -29.658 1.00 40.31 116 PHE A CA 1
ATOM 864 C C . PHE A 1 116 ? 20.987 -7.087 -30.152 1.00 40.31 116 PHE A C 1
ATOM 866 O O . PHE A 1 116 ? 19.859 -6.592 -30.380 1.00 40.31 116 PHE A O 1
#

Radius of gyration: 22.58 Å; Cα contacts (8 Å, |Δi|>4): 38; chains: 1; bounding box: 59×26×59 Å

Mean predicted aligned error: 11.05 Å

Solvent-accessible surface area (backbone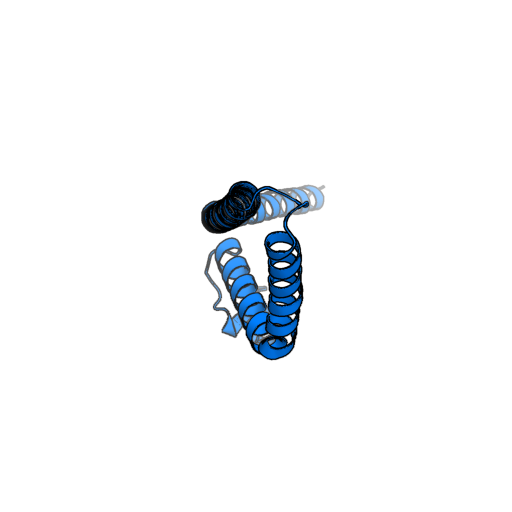 atoms only — not comparable to full-atom values): 6497 Å² total; per-residue (Å²): 120,70,63,62,53,51,52,51,50,49,49,53,53,50,52,51,47,52,54,52,12,53,58,64,42,46,62,61,52,49,52,52,49,53,51,53,50,51,51,53,51,50,52,50,51,54,49,59,75,49,69,40,87,84,30,71,64,48,52,50,50,54,50,49,52,53,53,47,53,52,50,48,48,65,77,39,39,70,61,54,51,51,50,53,51,52,50,50,43,50,50,51,25,54,29,68,70,57,86,58,55,66,74,48,77,75,32,69,80,59,59,68,67,74,77,120

Sequence (116 aa):
MGDLNVIDRFMTTFIRYIDSGFGLLGGDVGFLTSTLIGIDITLAGLFWAMGGEQDVIARFLRKILYVGVFAFILNSFSTLSEIIFRSFAQAGITAGGGALSADDLLKPGRLAGTGF

Foldseek 3Di:
DVVVVVVVVCVVVVVVLQVVLVVLCPVVVVVVVVVVVVVVVVVVVVCVVQPHDVDPVSVVVVVCVVVVVVVCCVVCVVVVVVVVLQVVLVSCCSSNPNPDDSVQVVPVVNVVVVPD